Protein AF-A0A6J4WVA3-F1 (afdb_monomer)

Radius of gyration: 16.25 Å; Cα contacts (8 Å, |Δi|>4): 29; chains: 1; bounding box: 44×16×45 Å

Sequence (65 aa):
MMDQIQALEKKLAKLEIKIRETEKRLPAHSVKPQIMTELFELEDEYEALWSQLKALK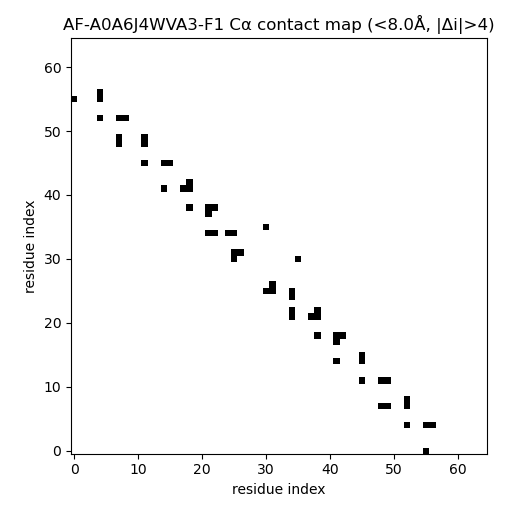AKPAVPKD

Mean predicted aligned error: 5.72 Å

Nearest PDB structures (foldseek):
  7rye-assembly1_I  TM=8.547E-01  e=1.991E+00  Salmonella enterica subsp. enterica serovar Typhimurium
  7rye-assembly1_G  TM=7.294E-01  e=2.129E+00  Salmonella enterica subsp. enterica serovar Typhimurium
  6dkm-assembly2_D  TM=5.425E-01  e=7.110E+00  synthetic construct

Secondary structure (DSSP, 8-state):
-HHHHHHHHHHHHHHHHHHHHHHTTS-TT---HHHHHHHHHHHHHHHHHHHHHHHHHH-------

pLDDT: mean 90.12, std 12.91, range [51.84, 98.5]

Structure (mmCIF, N/CA/C/O backbone):
data_AF-A0A6J4WVA3-F1
#
_entry.id   AF-A0A6J4WVA3-F1
#
loop_
_atom_site.group_PDB
_atom_site.id
_atom_site.type_symbol
_atom_site.label_atom_id
_atom_site.label_alt_id
_atom_site.label_comp_id
_atom_site.label_asym_id
_atom_site.label_entity_id
_atom_site.label_seq_id
_atom_site.pdbx_PDB_ins_code
_atom_site.Cartn_x
_atom_site.Cartn_y
_atom_site.Cartn_z
_atom_site.occupancy
_atom_site.B_iso_or_equiv
_atom_site.auth_seq_id
_atom_site.auth_comp_id
_atom_site.auth_asym_id
_atom_site.auth_atom_id
_atom_site.pdbx_PDB_model_num
ATOM 1 N N . MET A 1 1 ? -13.695 -1.683 17.350 1.00 65.94 1 MET A N 1
ATOM 2 C CA . MET A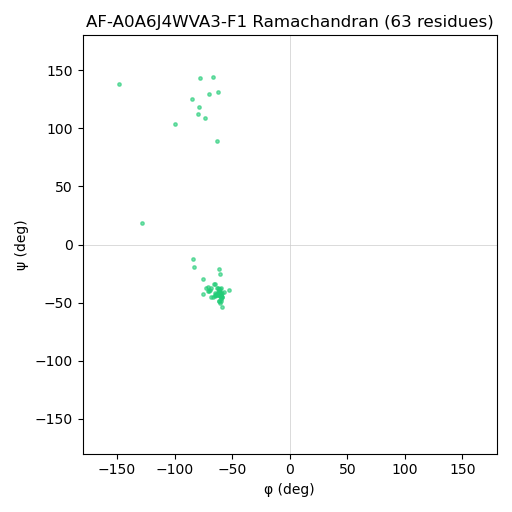 1 1 ? -12.885 -0.511 16.929 1.00 65.94 1 MET A CA 1
ATOM 3 C C . MET A 1 1 ? -11.394 -0.822 16.943 1.00 65.94 1 MET A C 1
ATOM 5 O O . MET A 1 1 ? -10.771 -0.669 15.902 1.00 65.94 1 MET A O 1
ATOM 9 N N . MET A 1 2 ? -10.836 -1.312 18.058 1.00 80.44 2 MET A N 1
ATOM 10 C CA . MET A 1 2 ? -9.408 -1.659 18.146 1.00 80.44 2 MET A CA 1
ATOM 11 C C . MET A 1 2 ? -8.981 -2.728 17.122 1.00 80.44 2 MET A C 1
ATOM 13 O O . MET A 1 2 ? -7.974 -2.554 16.444 1.00 80.44 2 MET A O 1
ATOM 17 N N . ASP A 1 3 ? -9.797 -3.768 16.914 1.00 90.75 3 ASP A N 1
ATOM 18 C CA . ASP A 1 3 ? -9.500 -4.826 15.931 1.00 90.75 3 ASP A CA 1
ATOM 19 C C . ASP A 1 3 ? -9.493 -4.316 14.484 1.00 90.75 3 ASP A C 1
ATOM 21 O O . ASP A 1 3 ? -8.693 -4.754 13.662 1.00 90.75 3 ASP A O 1
ATOM 25 N N . GLN A 1 4 ? -10.352 -3.341 14.172 1.00 92.19 4 GLN A N 1
ATOM 26 C CA . GLN A 1 4 ? -10.412 -2.716 12.849 1.00 92.19 4 GLN A CA 1
ATOM 27 C C . GLN A 1 4 ? -9.185 -1.832 12.595 1.00 92.19 4 GLN A C 1
ATOM 29 O O . GLN A 1 4 ? -8.632 -1.860 11.499 1.00 92.19 4 GLN A O 1
ATOM 34 N N . ILE A 1 5 ? -8.729 -1.096 13.613 1.00 94.88 5 ILE A N 1
ATOM 35 C CA . ILE A 1 5 ? -7.482 -0.320 13.568 1.00 94.88 5 ILE A CA 1
ATOM 36 C C . ILE A 1 5 ? -6.291 -1.255 13.321 1.00 94.88 5 ILE A C 1
ATOM 38 O O . ILE A 1 5 ? -5.544 -1.041 12.370 1.00 94.88 5 ILE A O 1
ATOM 42 N N . GLN A 1 6 ? -6.170 -2.343 14.090 1.00 95.94 6 GLN A N 1
ATOM 43 C CA . GLN A 1 6 ? -5.092 -3.324 13.912 1.00 95.94 6 GLN A CA 1
ATOM 44 C C . GLN A 1 6 ? -5.141 -4.007 12.539 1.00 95.94 6 GLN A C 1
ATOM 46 O O . GLN A 1 6 ? -4.102 -4.280 11.935 1.00 95.94 6 GLN A O 1
ATOM 51 N N . ALA A 1 7 ? -6.338 -4.302 12.024 1.00 96.94 7 ALA A N 1
ATOM 52 C CA . ALA A 1 7 ? -6.495 -4.879 10.695 1.00 96.94 7 ALA A CA 1
ATOM 53 C C . ALA A 1 7 ? -6.031 -3.911 9.595 1.00 96.94 7 ALA A C 1
ATOM 55 O O . ALA A 1 7 ? -5.351 -4.340 8.663 1.00 96.94 7 ALA A O 1
ATOM 56 N N . LEU A 1 8 ? -6.362 -2.621 9.709 1.00 96.94 8 LEU A N 1
ATOM 57 C CA . LEU A 1 8 ? -5.904 -1.586 8.780 1.00 96.94 8 LEU A CA 1
ATOM 58 C C . LEU A 1 8 ? -4.387 -1.397 8.846 1.00 96.94 8 LEU A C 1
ATOM 60 O O . LEU A 1 8 ? -3.742 -1.389 7.804 1.00 96.94 8 LEU A O 1
ATOM 64 N N . GLU A 1 9 ? -3.803 -1.341 10.042 1.00 97.25 9 GLU A N 1
ATOM 65 C CA . GLU A 1 9 ? -2.347 -1.238 10.223 1.00 97.25 9 GLU A CA 1
ATOM 66 C C . GLU A 1 9 ? -1.609 -2.427 9.591 1.00 97.25 9 GLU A C 1
ATOM 68 O O . GLU A 1 9 ? -0.634 -2.243 8.863 1.00 97.25 9 GLU A O 1
ATOM 73 N N . LYS A 1 10 ? -2.118 -3.653 9.774 1.00 98.00 10 LYS A N 1
ATOM 74 C CA . LYS A 1 10 ? -1.562 -4.849 9.118 1.00 98.00 10 LYS A CA 1
ATOM 75 C C . LYS A 1 10 ? -1.673 -4.789 7.594 1.00 98.00 10 LYS A C 1
ATOM 77 O O . LYS A 1 10 ? -0.777 -5.279 6.910 1.00 98.00 10 LYS A O 1
ATOM 82 N N . LYS A 1 11 ? -2.768 -4.250 7.050 1.00 98.12 11 LYS A N 1
ATOM 83 C CA . LYS A 1 11 ? -2.938 -4.088 5.596 1.00 98.12 11 LYS A CA 1
ATOM 84 C C . LYS A 1 11 ? -1.973 -3.044 5.036 1.00 98.12 11 LYS A C 1
ATOM 86 O O . LYS A 1 11 ? -1.302 -3.339 4.054 1.00 98.12 11 LYS A O 1
ATOM 91 N N . LEU A 1 12 ? -1.841 -1.896 5.699 1.00 98.44 12 LEU A N 1
ATOM 92 C CA . LEU A 1 12 ? -0.902 -0.835 5.322 1.00 98.44 12 LEU A CA 1
ATOM 93 C C . LEU A 1 12 ? 0.545 -1.340 5.306 1.00 98.44 12 LEU A C 1
ATOM 95 O 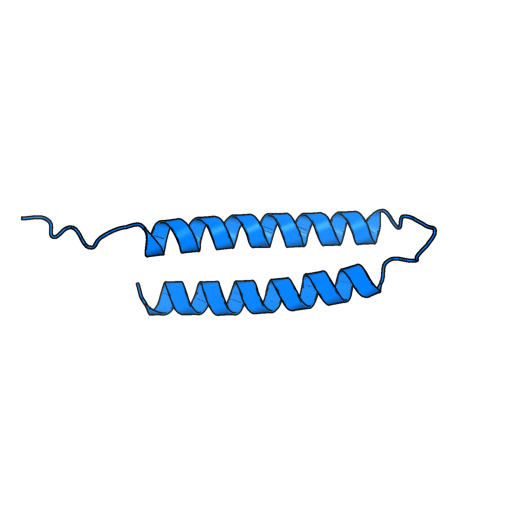O . LEU A 1 12 ? 1.240 -1.146 4.316 1.00 98.44 12 LEU A O 1
ATOM 99 N N . ALA A 1 13 ? 0.967 -2.089 6.332 1.00 98.25 13 ALA A N 1
ATOM 100 C CA . ALA A 1 13 ? 2.307 -2.679 6.370 1.00 98.25 13 ALA A CA 1
ATOM 101 C C . ALA A 1 13 ? 2.567 -3.639 5.192 1.00 98.25 13 ALA A C 1
ATOM 103 O O . ALA A 1 13 ? 3.665 -3.680 4.641 1.00 98.25 13 ALA A O 1
ATOM 104 N N . LYS A 1 14 ? 1.552 -4.409 4.775 1.00 98.31 14 LYS A N 1
ATOM 105 C CA . LYS A 1 14 ? 1.657 -5.287 3.599 1.00 98.31 14 LYS A CA 1
ATOM 106 C C . LYS A 1 14 ? 1.730 -4.498 2.293 1.00 98.31 14 LYS A C 1
ATOM 108 O O . LYS A 1 14 ? 2.483 -4.897 1.410 1.00 98.31 14 LYS A O 1
ATOM 113 N N . LEU A 1 15 ? 0.956 -3.421 2.160 1.00 98.12 15 LEU A N 1
ATOM 114 C CA . LEU A 1 15 ? 1.009 -2.551 0.983 1.00 98.12 15 LEU A CA 1
ATOM 115 C C . LEU A 1 15 ? 2.370 -1.875 0.859 1.00 98.12 15 LEU A C 1
ATOM 117 O O . LEU A 1 15 ? 2.944 -1.892 -0.220 1.00 98.12 15 LEU A O 1
ATOM 121 N N . GLU A 1 16 ? 2.943 -1.393 1.959 1.00 98.19 16 GLU A N 1
ATOM 122 C CA . GLU A 1 16 ? 4.263 -0.764 1.933 1.00 98.19 16 GLU A CA 1
ATOM 123 C C . GLU A 1 16 ? 5.366 -1.734 1.471 1.00 98.19 16 GLU A C 1
ATOM 125 O O . GLU A 1 16 ? 6.243 -1.361 0.693 1.00 98.19 16 GLU A O 1
ATOM 130 N N . ILE A 1 17 ? 5.294 -3.008 1.877 1.00 98.25 17 ILE A N 1
ATOM 131 C CA . ILE A 1 17 ? 6.193 -4.050 1.358 1.00 98.25 17 ILE A CA 1
ATOM 132 C C . ILE A 1 17 ? 6.005 -4.220 -0.156 1.00 98.25 17 ILE A C 1
ATOM 134 O O . ILE A 1 17 ? 6.991 -4.198 -0.891 1.00 98.25 17 ILE A O 1
ATOM 138 N N . LYS A 1 18 ? 4.758 -4.342 -0.628 1.00 98.19 18 LYS A N 1
ATOM 139 C CA . LYS A 1 18 ? 4.453 -4.510 -2.059 1.00 98.19 18 LYS A CA 1
ATOM 140 C C . LYS A 1 18 ? 4.901 -3.320 -2.904 1.00 98.19 18 LYS A C 1
ATOM 142 O O . LYS A 1 18 ? 5.440 -3.530 -3.988 1.00 98.19 18 LYS A O 1
ATOM 147 N N . ILE A 1 19 ? 4.707 -2.093 -2.420 1.00 97.75 19 ILE A N 1
ATOM 148 C CA . ILE A 1 19 ? 5.159 -0.868 -3.092 1.00 97.75 19 ILE A CA 1
ATOM 149 C C . ILE A 1 19 ? 6.675 -0.936 -3.269 1.00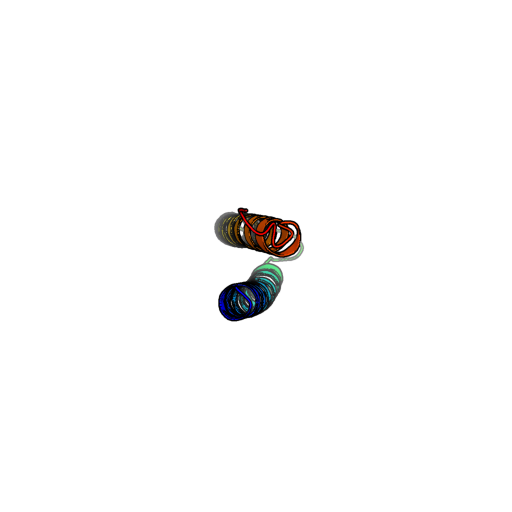 97.75 19 ILE A C 1
ATOM 151 O O . ILE A 1 19 ? 7.153 -0.925 -4.398 1.00 97.75 19 ILE A O 1
ATOM 155 N N . ARG A 1 20 ? 7.430 -1.176 -2.189 1.00 97.56 20 ARG A N 1
ATOM 156 C CA . ARG A 1 20 ? 8.900 -1.285 -2.249 1.00 97.56 20 ARG A CA 1
ATOM 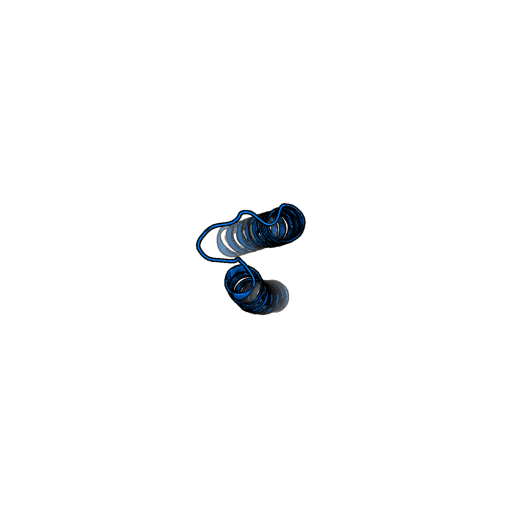157 C C . ARG A 1 20 ? 9.382 -2.415 -3.159 1.00 97.56 20 ARG A C 1
ATOM 159 O O . ARG A 1 20 ? 10.403 -2.286 -3.831 1.00 97.56 20 ARG A O 1
ATOM 166 N N . GLU A 1 21 ? 8.699 -3.557 -3.168 1.00 97.44 21 GLU A N 1
ATOM 167 C CA . GLU A 1 21 ? 9.008 -4.662 -4.086 1.00 97.44 21 GLU A CA 1
ATOM 168 C C . GLU A 1 21 ? 8.740 -4.293 -5.549 1.00 97.44 21 GLU A C 1
ATOM 170 O O . GLU A 1 21 ? 9.473 -4.717 -6.443 1.00 97.44 21 GLU A O 1
ATOM 175 N N . THR A 1 22 ? 7.722 -3.476 -5.800 1.00 95.94 22 THR A N 1
ATOM 176 C CA . THR A 1 22 ? 7.362 -2.987 -7.133 1.00 95.94 22 THR A CA 1
ATOM 177 C C . THR A 1 22 ? 8.328 -1.908 -7.613 1.00 95.94 22 THR A C 1
ATOM 179 O O . THR A 1 22 ? 8.821 -2.000 -8.736 1.00 95.94 22 THR A O 1
ATOM 182 N N . GLU A 1 23 ? 8.718 -0.973 -6.746 1.00 94.62 23 GLU A N 1
ATOM 183 C CA . GLU A 1 23 ? 9.747 0.033 -7.026 1.00 94.62 23 GLU A CA 1
ATOM 184 C C . GLU A 1 23 ? 11.080 -0.617 -7.410 1.00 94.62 23 GLU A C 1
ATOM 186 O O . GLU A 1 23 ? 11.722 -0.203 -8.371 1.00 94.62 23 GLU A O 1
ATOM 191 N N . LYS A 1 24 ? 11.477 -1.706 -6.734 1.00 94.38 24 LYS A N 1
ATOM 192 C CA . LYS A 1 24 ? 12.700 -2.463 -7.068 1.00 94.38 24 LYS A CA 1
ATOM 193 C C . LYS A 1 24 ? 12.694 -3.063 -8.476 1.00 94.38 24 LYS A C 1
ATOM 195 O O . LYS A 1 24 ? 13.760 -3.396 -8.991 1.00 94.38 24 LYS A O 1
ATOM 200 N N . ARG A 1 25 ? 11.519 -3.243 -9.090 1.00 93.88 25 ARG A N 1
ATOM 201 C CA . ARG A 1 25 ? 11.385 -3.738 -10.469 1.00 93.88 25 ARG A CA 1
ATOM 202 C C . ARG A 1 25 ? 11.529 -2.622 -11.510 1.00 93.88 25 ARG A C 1
ATOM 204 O O . ARG A 1 25 ? 11.667 -2.938 -12.697 1.00 93.88 25 ARG A O 1
ATOM 211 N N . LEU A 1 26 ? 11.499 -1.345 -11.109 1.00 90.12 26 LEU A N 1
ATOM 212 C CA . LEU A 1 26 ? 11.706 -0.228 -12.028 1.00 90.12 26 LEU A CA 1
ATOM 213 C C . LEU A 1 26 ? 13.168 -0.177 -12.502 1.00 90.12 26 LEU A C 1
ATOM 215 O O . LEU A 1 26 ? 14.092 -0.199 -11.688 1.00 90.12 26 LEU A O 1
ATOM 219 N N . PRO A 1 27 ? 13.414 -0.090 -13.818 1.00 87.81 27 PRO A N 1
ATOM 220 C CA . PRO A 1 27 ? 14.763 0.095 -14.333 1.00 87.81 27 PRO A CA 1
ATOM 221 C C . PRO A 1 27 ? 15.218 1.558 -14.192 1.00 87.81 27 PRO A C 1
ATOM 223 O O . PRO A 1 27 ? 14.451 2.485 -14.424 1.00 87.81 27 PRO A O 1
ATOM 226 N N . ALA A 1 28 ? 16.503 1.773 -13.892 1.00 84.69 28 ALA A N 1
ATOM 227 C CA . ALA A 1 28 ? 17.062 3.094 -13.563 1.00 84.69 28 ALA A CA 1
ATOM 228 C C . ALA A 1 28 ? 16.931 4.166 -14.666 1.00 84.69 28 ALA A C 1
ATOM 230 O O . ALA A 1 28 ? 16.943 5.360 -14.377 1.00 84.69 28 ALA A O 1
ATOM 231 N N . HIS A 1 29 ? 16.829 3.754 -15.932 1.00 84.44 29 HIS A N 1
ATOM 232 C CA . HIS A 1 29 ? 16.833 4.660 -17.088 1.00 84.44 29 HIS A CA 1
ATOM 233 C C . HIS A 1 29 ? 15.654 4.432 -18.037 1.00 84.44 29 HIS A C 1
ATOM 235 O O . HIS A 1 29 ? 15.705 4.820 -19.201 1.00 84.44 29 HIS A O 1
ATOM 241 N N . SER A 1 30 ? 14.596 3.765 -17.577 1.00 84.19 30 SER A N 1
ATOM 242 C CA . SER A 1 30 ? 13.416 3.535 -18.402 1.00 84.19 30 SER A CA 1
ATOM 243 C C . SER A 1 30 ? 12.166 3.501 -17.540 1.00 84.19 30 SER A C 1
ATOM 245 O O . SER A 1 30 ? 12.129 2.906 -16.468 1.00 84.19 30 SER A O 1
ATOM 247 N N . VAL A 1 31 ? 11.111 4.139 -18.026 1.00 80.44 31 VAL A N 1
ATOM 248 C CA . VAL A 1 31 ? 9.796 3.993 -17.421 1.00 80.44 31 VAL A CA 1
ATOM 249 C C . VAL A 1 31 ? 9.161 2.746 -18.015 1.00 80.44 31 VAL A C 1
ATOM 251 O O . VAL A 1 31 ? 9.049 2.626 -19.234 1.00 80.44 31 VAL A O 1
ATOM 254 N N . LYS A 1 32 ? 8.729 1.819 -17.158 1.00 90.56 32 LYS A N 1
ATOM 255 C CA . LYS A 1 32 ? 7.862 0.709 -17.562 1.00 90.56 32 LYS A CA 1
ATOM 256 C C . LYS A 1 32 ? 6.425 1.063 -17.185 1.00 90.56 32 LYS A C 1
ATOM 258 O O . LYS A 1 32 ? 6.101 0.951 -16.004 1.00 90.56 32 LYS A O 1
ATOM 263 N N . PRO A 1 33 ? 5.561 1.457 -18.145 1.00 92.94 33 PRO A N 1
ATOM 264 C CA . PRO A 1 33 ? 4.210 1.933 -17.842 1.00 92.94 33 PRO A CA 1
ATOM 265 C C . PRO A 1 33 ? 3.407 0.963 -16.977 1.00 92.94 33 PRO A C 1
ATOM 267 O O . PRO A 1 33 ? 2.762 1.390 -16.038 1.00 92.94 33 PRO A O 1
ATOM 270 N N . GLN A 1 34 ? 3.537 -0.344 -17.217 1.00 94.44 34 GLN A N 1
ATOM 271 C CA . GLN A 1 34 ? 2.859 -1.380 -16.429 1.00 94.44 34 GLN A CA 1
ATOM 272 C C . GLN A 1 34 ? 3.257 -1.367 -14.945 1.00 94.44 34 GLN A C 1
ATOM 274 O O . GLN A 1 34 ? 2.398 -1.517 -14.087 1.00 94.44 34 GLN A O 1
ATOM 279 N N . ILE A 1 35 ? 4.545 -1.163 -14.645 1.00 94.38 35 ILE A N 1
ATOM 280 C CA . ILE A 1 35 ? 5.037 -1.103 -13.261 1.00 94.38 35 ILE A CA 1
ATOM 281 C C . ILE A 1 35 ? 4.598 0.210 -12.609 1.00 94.38 35 ILE A C 1
ATOM 283 O O . ILE A 1 35 ? 4.236 0.212 -11.442 1.00 94.38 35 ILE A O 1
ATOM 287 N N . MET A 1 36 ? 4.586 1.314 -13.362 1.00 94.62 36 MET A N 1
ATOM 288 C CA . MET A 1 36 ? 4.078 2.592 -12.856 1.00 94.62 36 MET A CA 1
ATOM 289 C C . MET A 1 36 ? 2.583 2.532 -12.545 1.00 94.62 36 MET A C 1
ATOM 291 O O . MET A 1 36 ? 2.174 3.003 -11.496 1.00 94.62 36 MET A O 1
ATOM 295 N N . THR A 1 37 ? 1.776 1.927 -13.420 1.00 96.38 37 THR A N 1
ATOM 296 C CA . THR A 1 37 ? 0.347 1.714 -13.157 1.00 96.38 37 THR A CA 1
ATOM 297 C C . THR A 1 37 ? 0.144 0.865 -11.905 1.00 96.38 37 THR A C 1
ATOM 299 O O . THR A 1 37 ? -0.647 1.243 -11.052 1.00 96.38 37 THR A O 1
ATOM 302 N N . GLU A 1 38 ? 0.903 -0.224 -11.752 1.00 96.75 38 GLU A N 1
ATOM 303 C CA . GLU A 1 38 ? 0.855 -1.061 -10.547 1.00 96.75 38 GLU A CA 1
ATOM 304 C C . GLU A 1 38 ? 1.241 -0.273 -9.281 1.00 96.75 38 GLU A C 1
ATOM 306 O O . GLU A 1 38 ? 0.585 -0.410 -8.253 1.00 96.75 38 GLU A O 1
ATOM 311 N N . LEU A 1 39 ? 2.274 0.577 -9.348 1.00 97.12 39 LEU A N 1
ATOM 312 C CA . LEU A 1 39 ? 2.654 1.450 -8.233 1.00 97.12 39 LEU A CA 1
ATOM 313 C C . LEU A 1 39 ? 1.538 2.422 -7.867 1.00 97.12 39 LEU A C 1
ATOM 315 O O . LEU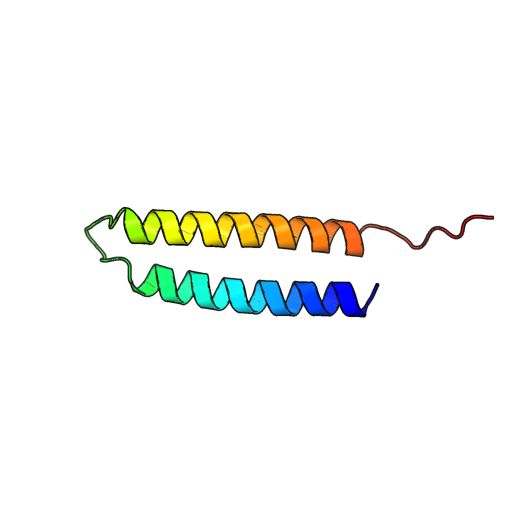 A 1 39 ? 1.184 2.493 -6.696 1.00 97.12 39 LEU A O 1
ATOM 319 N N . PHE A 1 40 ? 0.955 3.105 -8.851 1.00 97.44 40 PHE A N 1
ATOM 320 C CA . PHE A 1 40 ? -0.120 4.064 -8.606 1.00 97.44 40 PHE A CA 1
ATOM 321 C C . PHE A 1 40 ? -1.347 3.400 -7.979 1.00 97.44 40 PHE A C 1
ATOM 323 O O . PHE A 1 40 ? -1.892 3.921 -7.014 1.00 97.44 40 PHE A O 1
ATOM 330 N N . GLU A 1 41 ? -1.738 2.212 -8.445 1.00 98.31 41 GLU A N 1
ATOM 331 C CA . GLU A 1 41 ? -2.845 1.461 -7.840 1.00 98.31 41 GLU A CA 1
ATOM 332 C C . GLU A 1 41 ? -2.560 1.087 -6.374 1.00 98.31 41 GLU A C 1
ATOM 3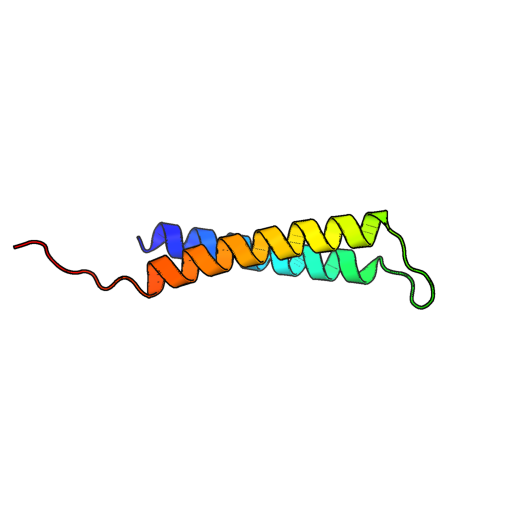34 O O . GLU A 1 41 ? -3.444 1.179 -5.518 1.00 98.31 41 GLU A O 1
ATOM 339 N N . LEU A 1 42 ? -1.322 0.684 -6.065 1.00 98.38 42 LEU A N 1
ATOM 340 C CA . LEU A 1 42 ? -0.908 0.358 -4.698 1.00 98.38 42 LEU A CA 1
ATOM 341 C C . LEU A 1 42 ? -0.849 1.601 -3.795 1.00 98.38 42 LEU A C 1
ATOM 343 O O . LEU A 1 42 ? -1.215 1.517 -2.619 1.00 98.38 42 LEU A O 1
ATOM 347 N N . GLU A 1 43 ? -0.383 2.733 -4.323 1.00 98.06 43 GLU A N 1
ATOM 348 C CA . GLU A 1 43 ? -0.323 4.022 -3.626 1.00 98.06 43 GLU A CA 1
ATOM 349 C C . GLU A 1 43 ? -1.729 4.561 -3.333 1.00 98.06 43 GLU A C 1
ATOM 351 O O . GLU A 1 43 ? -2.018 4.909 -2.186 1.00 98.06 43 GLU A O 1
ATOM 356 N N . ASP A 1 44 ? -2.635 4.517 -4.312 1.00 98.50 44 ASP A N 1
ATOM 357 C CA . ASP A 1 44 ? -4.042 4.896 -4.147 1.00 98.50 44 ASP A CA 1
ATOM 358 C C . ASP A 1 44 ? -4.734 4.031 -3.074 1.00 98.50 44 ASP A C 1
ATOM 360 O O . ASP A 1 44 ? -5.453 4.543 -2.206 1.00 98.50 44 ASP A O 1
ATOM 364 N N . GLU A 1 45 ? -4.495 2.709 -3.072 1.00 98.38 45 GLU A N 1
ATOM 365 C CA . GLU A 1 45 ? -5.022 1.813 -2.034 1.00 98.38 45 GLU A CA 1
ATOM 366 C C . GLU A 1 45 ? -4.460 2.173 -0.649 1.00 98.38 45 GLU A C 1
ATOM 368 O O . GLU A 1 45 ? -5.203 2.224 0.341 1.00 98.38 45 GLU A O 1
ATOM 373 N N . TYR A 1 46 ? -3.155 2.450 -0.565 1.00 98.44 46 TYR A N 1
ATOM 374 C CA . TYR A 1 46 ? -2.506 2.849 0.679 1.00 98.44 46 TYR A CA 1
ATOM 375 C C . TYR A 1 46 ? -3.120 4.140 1.233 1.00 98.44 46 TYR A C 1
ATOM 377 O O . TYR A 1 46 ? -3.497 4.180 2.410 1.00 98.44 46 TYR A O 1
ATOM 385 N N . GLU A 1 47 ? -3.283 5.172 0.403 1.00 98.25 47 GLU A N 1
ATOM 386 C CA . GLU A 1 47 ? -3.888 6.440 0.814 1.00 98.25 47 GLU A CA 1
ATOM 387 C C . GLU A 1 47 ? -5.330 6.258 1.301 1.00 98.25 47 GLU A C 1
ATOM 389 O O . GLU A 1 47 ? -5.707 6.783 2.359 1.00 98.25 47 GLU A O 1
ATOM 394 N N . ALA A 1 48 ? -6.131 5.458 0.591 1.00 98.12 48 ALA A N 1
ATOM 395 C CA . ALA A 1 48 ? -7.508 5.173 0.974 1.00 98.12 48 ALA A CA 1
ATOM 396 C C . ALA A 1 48 ? -7.597 4.486 2.349 1.00 98.12 48 ALA A C 1
ATOM 398 O O . ALA A 1 48 ? -8.423 4.866 3.190 1.00 98.12 48 ALA A O 1
ATOM 399 N N . LEU A 1 49 ? -6.743 3.490 2.615 1.00 97.75 49 LEU A N 1
ATOM 400 C CA . LEU A 1 49 ? -6.703 2.800 3.909 1.00 97.75 49 LEU A CA 1
ATOM 401 C C . LEU A 1 49 ? -6.136 3.686 5.022 1.00 97.75 49 LEU A C 1
ATOM 403 O O . LEU A 1 49 ? -6.623 3.641 6.157 1.00 97.75 49 LEU A O 1
ATOM 407 N N . TRP A 1 50 ? -5.141 4.515 4.711 1.00 97.25 50 TRP A N 1
ATOM 408 C CA . TRP A 1 50 ? -4.566 5.458 5.661 1.00 97.25 50 TRP A CA 1
A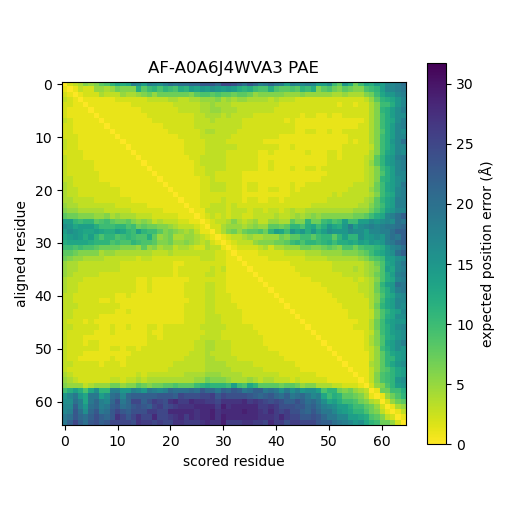TOM 409 C C . TRP A 1 50 ? -5.591 6.505 6.096 1.00 97.25 50 TRP A C 1
ATOM 411 O O . TRP A 1 50 ? -5.738 6.766 7.292 1.00 97.25 50 TRP A O 1
ATOM 421 N N . SER A 1 51 ? -6.365 7.044 5.152 1.00 96.31 51 SER A N 1
ATOM 422 C CA . SER A 1 51 ? -7.458 7.977 5.431 1.00 96.31 51 SER A CA 1
ATOM 423 C C . SER A 1 51 ? -8.509 7.357 6.363 1.00 96.31 51 SER A C 1
ATOM 425 O O . SER A 1 51 ? -8.878 7.956 7.379 1.00 96.31 51 SER A O 1
ATOM 427 N N . GLN A 1 52 ? -8.912 6.107 6.103 1.00 95.69 52 GLN A N 1
ATOM 428 C CA . GLN A 1 52 ? -9.828 5.365 6.978 1.00 95.69 52 GLN A CA 1
ATOM 429 C C . GLN A 1 52 ? -9.261 5.181 8.391 1.00 95.69 52 GLN A C 1
ATOM 431 O O . GLN A 1 52 ? -9.965 5.398 9.380 1.00 95.69 52 GLN A O 1
ATOM 436 N N . LEU A 1 53 ? -7.982 4.814 8.504 1.00 95.75 53 LEU A N 1
ATOM 437 C CA . LEU A 1 53 ? -7.309 4.659 9.792 1.00 95.75 53 LEU A CA 1
ATOM 438 C C . LEU A 1 53 ? -7.269 5.983 10.564 1.00 95.75 53 LEU A C 1
ATOM 440 O O . LEU A 1 53 ? -7.559 6.007 11.762 1.00 95.75 53 LEU A O 1
ATOM 444 N N . LYS A 1 54 ? -6.960 7.087 9.876 1.00 94.94 54 LYS A N 1
ATOM 445 C CA . LYS A 1 54 ? -6.960 8.435 10.453 1.00 94.94 54 LYS A CA 1
ATOM 446 C C . LYS A 1 54 ? -8.338 8.801 10.990 1.00 94.94 54 LYS A C 1
ATOM 448 O O . LYS A 1 54 ? -8.439 9.242 12.130 1.00 94.94 54 LYS A O 1
ATOM 453 N N . ALA A 1 55 ? -9.394 8.561 10.214 1.00 93.69 55 ALA A N 1
ATOM 454 C CA . ALA A 1 55 ? -10.768 8.833 10.628 1.00 93.69 55 ALA A CA 1
ATOM 455 C C . ALA A 1 55 ? -11.176 8.017 11.868 1.00 93.69 55 ALA A C 1
ATOM 457 O O . ALA A 1 55 ? -11.811 8.548 12.778 1.00 93.69 55 ALA A O 1
ATOM 458 N N . LEU A 1 56 ? -10.770 6.745 11.945 1.00 92.19 56 LEU A N 1
ATOM 459 C CA . LEU A 1 56 ? -11.041 5.885 13.101 1.00 92.19 56 LEU A CA 1
ATOM 460 C C . LEU A 1 56 ? -10.275 6.314 14.355 1.00 92.19 56 LEU A C 1
ATOM 462 O O . LEU A 1 56 ? -10.830 6.235 15.446 1.00 92.19 56 LEU A O 1
ATOM 466 N N . LYS A 1 57 ? -9.027 6.772 14.208 1.00 89.06 57 LYS A N 1
ATOM 467 C CA . LYS A 1 57 ? -8.213 7.282 15.323 1.00 89.06 57 LYS A CA 1
ATOM 468 C C . LYS A 1 57 ? -8.647 8.679 15.783 1.00 89.06 57 LYS A C 1
ATOM 470 O O . LYS A 1 57 ? -8.490 9.001 16.953 1.00 89.06 57 LYS A O 1
ATOM 475 N N . ALA A 1 58 ? -9.181 9.497 14.875 1.00 85.81 58 ALA A N 1
ATOM 476 C CA . ALA A 1 58 ? -9.614 10.863 15.158 1.00 85.81 58 ALA A CA 1
ATOM 477 C C . ALA A 1 58 ? -11.018 10.952 15.769 1.00 85.81 58 ALA A C 1
ATOM 479 O O . ALA A 1 58 ? -11.346 11.978 16.356 1.00 85.81 58 ALA A O 1
ATOM 480 N N . LYS A 1 59 ? -11.858 9.917 15.635 1.00 69.81 59 LYS A N 1
ATOM 481 C CA . LYS A 1 59 ? -13.196 9.904 16.236 1.00 69.81 59 LYS A CA 1
ATOM 482 C C . LYS A 1 59 ? -13.058 9.692 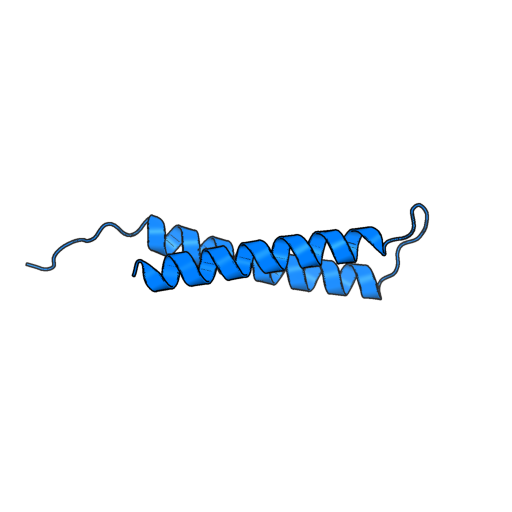17.754 1.00 69.81 59 LYS A C 1
ATOM 484 O O . LYS A 1 59 ? -12.728 8.576 18.158 1.00 69.81 59 LYS A O 1
ATOM 489 N N . PRO A 1 60 ? -13.320 10.698 18.614 1.00 56.06 60 PRO A N 1
ATOM 490 C CA . PRO A 1 60 ? -13.424 10.442 20.040 1.00 56.06 60 PRO A CA 1
ATOM 491 C C . PRO A 1 60 ? -14.665 9.575 20.259 1.00 56.06 60 PRO A C 1
ATOM 493 O O . PRO A 1 60 ? -15.680 9.741 19.573 1.00 56.06 60 PRO A O 1
ATOM 496 N N . ALA A 1 61 ? -14.600 8.649 21.213 1.00 59.47 61 ALA A N 1
ATOM 497 C CA . ALA A 1 61 ? -15.791 8.004 21.739 1.00 59.47 61 ALA A CA 1
ATOM 498 C C . ALA A 1 61 ? -16.651 9.085 22.410 1.00 59.47 61 ALA A C 1
ATOM 500 O O . ALA A 1 61 ? -16.459 9.382 23.581 1.00 59.47 61 ALA A O 1
ATOM 501 N N . VAL A 1 62 ? -17.542 9.732 21.659 1.00 53.62 62 VAL A N 1
ATOM 502 C CA . VAL A 1 62 ? -18.596 10.566 22.239 1.00 53.62 62 VAL A CA 1
ATOM 503 C C . VAL A 1 62 ? -19.684 9.597 22.705 1.00 53.62 62 VAL A C 1
ATOM 505 O O . VAL A 1 62 ? -20.280 8.929 21.850 1.00 53.62 62 VAL A O 1
ATOM 508 N N . PRO A 1 63 ? -19.923 9.452 24.022 1.00 53.22 63 PRO A N 1
ATOM 509 C CA . PRO A 1 63 ? -21.103 8.759 24.515 1.00 53.22 63 PRO A CA 1
ATOM 510 C C . PRO A 1 63 ? -22.320 9.545 24.025 1.00 53.22 63 PRO A C 1
ATOM 512 O O . PRO A 1 63 ? -22.344 10.769 24.124 1.00 53.22 63 PRO A O 1
ATOM 515 N N . LYS A 1 64 ? -23.301 8.859 23.439 1.00 51.84 64 LYS A N 1
ATOM 516 C CA . LYS A 1 64 ? -24.628 9.452 23.286 1.00 51.84 64 LYS A CA 1
ATOM 517 C C . LYS A 1 64 ? -25.310 9.329 24.645 1.00 51.84 64 LYS A C 1
ATOM 519 O O . LYS A 1 64 ? -25.431 8.202 25.126 1.00 51.84 64 LYS A O 1
ATOM 524 N N . ASP A 1 65 ? -25.646 10.477 25.227 1.00 55.81 65 ASP A N 1
ATOM 525 C CA . ASP A 1 65 ? -26.554 10.608 26.372 1.00 55.81 65 ASP A CA 1
ATOM 526 C C . ASP A 1 65 ? -27.904 9.920 26.108 1.00 55.81 65 ASP A C 1
ATOM 528 O O . ASP A 1 65 ? -28.358 9.929 24.933 1.00 55.81 65 ASP A O 1
#

Foldseek 3Di:
DVVLLVVLVVVLVVLVVVLVVLVVPQDPPDDDVVSVVVNVVSVVVNVVSVVVSCVVVPDDPDDDD

Solvent-accessible surface area (backbone atoms only — not comparable to full-atom values): 3905 Å² total; per-residue (Å²): 108,69,68,57,48,54,52,46,53,57,49,47,57,52,44,55,52,51,43,56,59,49,58,71,70,56,54,98,89,51,87,54,67,71,58,52,52,53,44,50,55,50,50,54,50,43,52,56,52,49,52,52,47,49,54,62,72,66,54,73,90,72,80,82,130